Protein AF-A0A842MN13-F1 (afdb_monomer_lite)

Structure (mmCIF, N/CA/C/O backbone):
data_AF-A0A842MN13-F1
#
_entry.id   AF-A0A842MN13-F1
#
loop_
_atom_site.group_PDB
_atom_site.id
_atom_site.type_symbol
_atom_site.label_atom_id
_atom_site.label_alt_id
_atom_site.label_comp_id
_atom_site.label_asym_id
_atom_site.label_entity_id
_atom_site.label_seq_id
_atom_site.pdbx_PDB_ins_code
_atom_site.Cartn_x
_atom_site.Cartn_y
_atom_site.Cartn_z
_atom_site.occupancy
_atom_site.B_iso_or_equiv
_atom_site.auth_seq_id
_atom_site.auth_comp_id
_atom_site.auth_asym_id
_atom_site.auth_atom_id
_atom_site.pdbx_PDB_model_num
ATOM 1 N N . MET A 1 1 ? -6.705 0.438 -6.576 1.00 60.72 1 MET A N 1
ATOM 2 C CA . MET A 1 1 ? -5.670 1.483 -6.758 1.00 60.72 1 MET A CA 1
ATOM 3 C C . MET A 1 1 ? -6.052 2.445 -7.883 1.00 60.72 1 MET A C 1
ATOM 5 O O . MET A 1 1 ? -5.456 2.412 -8.952 1.00 60.72 1 MET A O 1
ATOM 9 N N . LEU A 1 2 ? -7.057 3.304 -7.680 1.00 63.28 2 LEU A N 1
ATOM 10 C CA . LEU A 1 2 ? -7.390 4.352 -8.667 1.00 63.28 2 LEU A CA 1
ATOM 11 C C . LEU A 1 2 ? -6.372 5.509 -8.671 1.00 63.28 2 LEU A C 1
ATOM 13 O O . LEU A 1 2 ? -6.339 6.299 -9.601 1.00 63.28 2 LEU A O 1
ATOM 17 N N . ILE A 1 3 ? -5.502 5.545 -7.663 1.00 77.06 3 ILE A N 1
ATOM 18 C CA . ILE A 1 3 ? -4.584 6.641 -7.345 1.00 77.06 3 ILE A CA 1
ATOM 19 C C . ILE A 1 3 ? -3.428 6.772 -8.357 1.00 77.06 3 ILE A C 1
ATOM 21 O O . ILE A 1 3 ? -2.879 7.851 -8.517 1.00 77.06 3 ILE A O 1
ATOM 25 N N . LEU A 1 4 ? -3.055 5.684 -9.046 1.00 80.62 4 LEU A N 1
ATOM 26 C CA . LEU A 1 4 ? -1.892 5.630 -9.952 1.00 80.62 4 LEU A CA 1
ATOM 27 C C . LEU A 1 4 ? -2.262 5.688 -11.444 1.00 80.62 4 LEU A C 1
ATOM 29 O O . LEU A 1 4 ? -1.436 5.372 -12.301 1.00 80.62 4 LEU A O 1
ATOM 33 N N . GLY A 1 5 ? -3.513 6.032 -11.767 1.00 85.69 5 GLY A N 1
ATOM 34 C CA . GLY A 1 5 ? -4.039 5.867 -13.123 1.00 85.69 5 GLY A CA 1
ATOM 35 C C . GLY A 1 5 ? -3.970 4.406 -13.591 1.00 85.69 5 GLY A C 1
ATOM 36 O O . GLY A 1 5 ? -3.801 3.485 -12.789 1.00 85.69 5 GLY A O 1
ATOM 37 N N . GLU A 1 6 ? -4.141 4.173 -14.889 1.00 89.50 6 GLU A N 1
ATOM 38 C CA . GLU A 1 6 ? -4.058 2.827 -15.471 1.00 89.50 6 GLU A CA 1
ATOM 39 C C . GLU A 1 6 ? -2.605 2.366 -15.638 1.00 89.50 6 GLU A C 1
ATOM 41 O O . GLU A 1 6 ? -2.225 1.324 -15.109 1.00 89.50 6 GLU A O 1
ATOM 46 N N . SER A 1 7 ? -1.772 3.180 -16.295 1.00 89.12 7 SER A N 1
ATOM 47 C CA . SER A 1 7 ? -0.365 2.850 -16.560 1.00 89.12 7 SER A CA 1
ATOM 48 C C . SER A 1 7 ? 0.420 2.577 -15.272 1.00 89.12 7 SER A C 1
ATOM 50 O O . SER A 1 7 ? 1.041 1.523 -15.136 1.00 89.12 7 SER A O 1
ATOM 52 N N . GLY A 1 8 ? 0.309 3.453 -14.267 1.00 88.12 8 GLY A N 1
ATOM 53 C CA . GLY A 1 8 ? 1.001 3.259 -12.991 1.00 88.12 8 GLY A CA 1
ATOM 54 C C . GLY A 1 8 ? 0.523 2.015 -12.240 1.00 88.12 8 GLY A C 1
ATOM 55 O O . GLY A 1 8 ? 1.322 1.315 -11.622 1.00 88.12 8 GLY A O 1
ATOM 56 N N . ARG A 1 9 ? -0.767 1.674 -12.342 1.00 89.44 9 ARG A N 1
ATOM 57 C CA . ARG A 1 9 ? -1.300 0.437 -11.762 1.00 89.44 9 ARG A CA 1
ATOM 58 C C . ARG A 1 9 ? -0.742 -0.804 -12.464 1.00 89.44 9 ARG A C 1
ATOM 60 O O . ARG A 1 9 ? -0.376 -1.759 -11.784 1.00 89.44 9 ARG A O 1
ATOM 67 N N . ASN A 1 10 ? -0.647 -0.778 -13.792 1.00 90.88 10 ASN A N 1
ATOM 68 C CA . ASN A 1 10 ? -0.097 -1.885 -14.572 1.00 90.88 10 ASN A CA 1
ATOM 69 C C . ASN A 1 10 ? 1.383 -2.118 -14.250 1.00 90.88 10 ASN A C 1
ATOM 71 O O . ASN A 1 10 ? 1.782 -3.266 -14.084 1.00 90.88 10 ASN A O 1
ATOM 75 N N . VAL A 1 11 ? 2.172 -1.054 -14.068 1.00 91.69 11 VAL A N 1
ATOM 76 C CA . VAL A 1 11 ? 3.579 -1.159 -13.639 1.00 91.69 11 VAL A CA 1
ATOM 77 C C . VAL A 1 11 ? 3.696 -1.834 -12.271 1.00 91.69 11 VAL A C 1
ATOM 79 O O . VAL A 1 11 ? 4.503 -2.748 -12.105 1.00 91.69 11 VAL A O 1
ATOM 82 N N . VAL A 1 12 ? 2.862 -1.445 -11.301 1.00 92.00 12 VAL A N 1
ATOM 83 C CA . VAL A 1 12 ? 2.857 -2.072 -9.968 1.00 92.00 12 VAL A CA 1
ATOM 84 C C . VAL A 1 12 ? 2.483 -3.553 -10.054 1.00 92.00 12 VAL A C 1
ATOM 86 O O . VAL A 1 12 ? 3.181 -4.389 -9.487 1.00 92.00 12 VAL A O 1
ATOM 89 N N . TYR A 1 13 ? 1.422 -3.904 -10.787 1.00 91.75 13 TYR A N 1
ATOM 90 C CA . TYR A 1 13 ? 1.018 -5.305 -10.949 1.00 91.75 13 TYR A CA 1
ATOM 91 C C . TYR A 1 13 ? 2.071 -6.140 -11.676 1.00 91.75 13 TYR A C 1
ATOM 93 O O . TYR A 1 13 ? 2.355 -7.259 -11.254 1.00 91.75 13 TYR A O 1
ATOM 101 N N . TYR A 1 14 ? 2.696 -5.585 -12.714 1.00 92.69 14 TYR A N 1
ATOM 102 C CA . TYR A 1 14 ? 3.784 -6.241 -13.426 1.00 92.69 14 TYR A CA 1
ATOM 103 C C . TYR A 1 14 ? 4.959 -6.543 -12.488 1.00 92.69 14 TYR A C 1
ATOM 105 O O . TYR A 1 14 ? 5.430 -7.679 -12.451 1.00 92.69 14 TYR A O 1
ATOM 113 N N . HIS A 1 15 ? 5.394 -5.566 -11.686 1.00 92.62 15 HIS A N 1
ATOM 114 C CA . HIS A 1 15 ? 6.483 -5.766 -10.729 1.00 92.62 15 HIS A CA 1
ATOM 115 C C . HIS A 1 15 ? 6.124 -6.745 -9.613 1.00 92.62 15 HIS A C 1
ATOM 117 O O . HIS A 1 15 ? 6.954 -7.577 -9.259 1.00 92.62 15 HIS A O 1
ATOM 123 N N . LEU A 1 16 ? 4.905 -6.698 -9.073 1.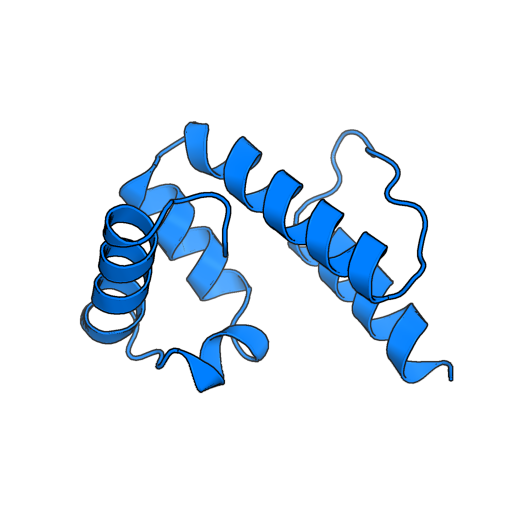00 92.81 16 LEU A N 1
ATOM 124 C CA . LEU A 1 16 ? 4.455 -7.672 -8.073 1.00 92.81 16 LEU A CA 1
ATOM 125 C C . LEU A 1 16 ? 4.514 -9.098 -8.614 1.00 92.81 16 LEU A C 1
ATOM 127 O O . LEU A 1 16 ? 5.081 -9.981 -7.971 1.00 92.81 16 LEU A O 1
ATOM 131 N N . GLN A 1 17 ? 4.022 -9.300 -9.833 1.00 93.75 17 GLN A N 1
ATOM 132 C CA . GLN A 1 17 ? 4.014 -10.613 -10.456 1.00 93.75 17 GLN A CA 1
ATOM 133 C C . GLN A 1 17 ? 5.431 -11.110 -10.768 1.00 93.75 17 GLN A C 1
ATOM 135 O O . GLN A 1 17 ? 5.763 -12.244 -10.437 1.00 93.75 17 GLN A O 1
ATOM 140 N N . HIS A 1 18 ? 6.280 -10.278 -11.376 1.00 92.88 18 HIS A N 1
ATOM 141 C CA . HIS A 1 18 ? 7.578 -10.726 -11.898 1.00 92.88 18 HIS A CA 1
ATOM 142 C C . HIS A 1 18 ? 8.713 -10.659 -10.874 1.00 92.88 18 HIS A C 1
ATOM 144 O O . HIS A 1 18 ? 9.662 -11.430 -10.968 1.00 92.88 18 HIS A O 1
ATOM 150 N N . SER A 1 19 ? 8.649 -9.742 -9.906 1.00 90.12 19 SER A N 1
ATOM 151 C CA . SER A 1 19 ? 9.699 -9.570 -8.893 1.00 90.12 19 SER A CA 1
ATOM 152 C C . SER A 1 19 ? 9.363 -10.232 -7.557 1.00 90.12 19 SER A C 1
ATOM 154 O O . SER A 1 19 ? 10.278 -10.525 -6.792 1.00 90.12 19 SER A O 1
ATOM 156 N N . TYR A 1 20 ? 8.079 -10.468 -7.265 1.00 88.81 20 TYR A N 1
ATOM 157 C CA . TYR A 1 20 ? 7.634 -11.035 -5.985 1.00 88.81 20 TYR A CA 1
ATOM 158 C C . TYR A 1 20 ? 6.783 -12.301 -6.139 1.00 88.81 20 TYR A C 1
ATOM 160 O O . TYR A 1 20 ? 6.468 -12.926 -5.134 1.00 88.81 20 TYR A O 1
ATOM 168 N N . GLY A 1 21 ? 6.416 -12.694 -7.365 1.00 92.25 21 GLY A N 1
ATOM 169 C CA . GLY A 1 21 ? 5.568 -13.865 -7.611 1.00 92.25 21 GLY A CA 1
ATOM 170 C C . GLY A 1 21 ? 4.108 -13.684 -7.183 1.00 92.25 21 GLY A C 1
ATOM 171 O O . GLY A 1 21 ? 3.374 -14.665 -7.121 1.00 92.25 21 GLY A O 1
ATOM 172 N N . ILE A 1 22 ? 3.679 -12.453 -6.888 1.00 92.62 22 ILE A N 1
ATOM 173 C CA . ILE A 1 22 ? 2.357 -12.161 -6.324 1.00 92.62 22 ILE A CA 1
ATOM 174 C C . ILE A 1 22 ? 1.413 -11.733 -7.437 1.00 92.62 22 ILE A C 1
ATOM 176 O O . ILE A 1 22 ? 1.658 -10.742 -8.133 1.00 92.62 22 ILE A O 1
ATOM 180 N N . LYS A 1 23 ? 0.309 -12.467 -7.598 1.00 90.00 23 LYS A N 1
ATOM 181 C CA . LYS A 1 23 ? -0.753 -12.085 -8.529 1.00 90.00 23 LYS A CA 1
ATOM 182 C C . LYS A 1 23 ? -1.626 -11.008 -7.908 1.00 90.00 23 LYS A C 1
ATOM 184 O O . LYS A 1 23 ? -1.671 -10.831 -6.698 1.00 90.00 23 LYS A O 1
ATOM 189 N N . LYS A 1 24 ? -2.362 -10.301 -8.763 1.00 82.62 24 LYS A N 1
ATOM 190 C CA . LYS A 1 24 ? -3.259 -9.213 -8.359 1.00 82.62 24 LYS A CA 1
ATOM 191 C C . LYS A 1 24 ? -4.258 -9.624 -7.271 1.00 82.62 24 LYS A C 1
ATOM 193 O O . LYS A 1 24 ? -4.532 -8.815 -6.387 1.00 82.62 24 LYS A O 1
ATOM 198 N N . ASP A 1 25 ? -4.792 -10.834 -7.363 1.00 85.50 25 ASP A N 1
ATOM 199 C CA . ASP A 1 25 ? -5.805 -11.337 -6.433 1.00 85.50 25 ASP A CA 1
ATOM 200 C C . ASP A 1 25 ? -5.199 -11.708 -5.067 1.00 85.50 25 ASP A C 1
ATOM 202 O O . ASP A 1 25 ? -5.854 -11.522 -4.048 1.00 85.50 25 ASP A O 1
ATOM 206 N N . ASP A 1 26 ? -3.911 -12.066 -5.036 1.00 87.62 26 ASP A N 1
ATOM 207 C CA . ASP A 1 26 ? -3.171 -12.454 -3.825 1.00 87.62 26 ASP A CA 1
ATOM 208 C C . ASP A 1 26 ? -2.552 -11.243 -3.091 1.00 87.62 26 ASP A C 1
ATOM 210 O O . ASP A 1 26 ? -1.919 -11.376 -2.045 1.00 87.62 26 ASP A O 1
ATOM 214 N N . ILE A 1 27 ? -2.700 -10.022 -3.626 1.00 86.12 27 ILE A N 1
ATOM 215 C CA . ILE A 1 27 ? -2.111 -8.806 -3.031 1.00 86.12 27 ILE A CA 1
ATOM 216 C C . ILE A 1 27 ? -2.623 -8.578 -1.603 1.00 86.12 27 ILE A C 1
ATOM 218 O O . ILE A 1 27 ? -1.880 -8.076 -0.759 1.00 86.12 27 ILE A O 1
ATOM 222 N N . LEU A 1 28 ? -3.890 -8.911 -1.339 1.00 8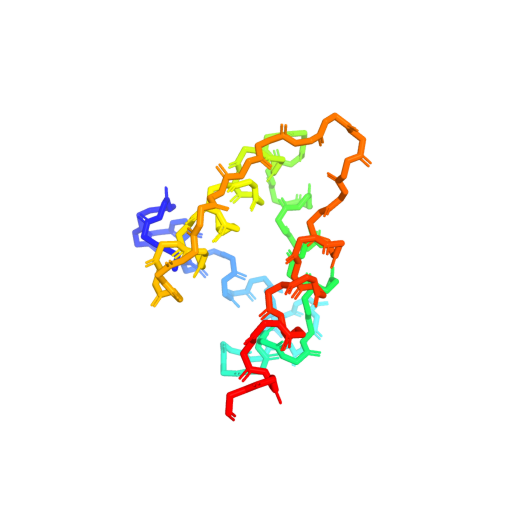0.50 28 LEU A N 1
ATOM 223 C CA . LEU A 1 28 ? -4.505 -8.716 -0.025 1.00 80.50 28 LEU A CA 1
ATOM 224 C C . LEU A 1 28 ? -3.896 -9.629 1.048 1.00 80.50 28 LEU A C 1
ATOM 226 O O . LEU A 1 28 ? -3.849 -9.228 2.211 1.00 80.50 28 LEU A O 1
ATOM 230 N N . ASP A 1 29 ? -3.375 -10.790 0.649 1.00 86.31 29 ASP A N 1
ATOM 231 C CA . ASP A 1 29 ? -2.711 -11.749 1.535 1.00 86.31 29 ASP A CA 1
ATOM 232 C C . ASP A 1 29 ? -1.238 -11.392 1.787 1.00 86.31 29 ASP A C 1
ATOM 234 O O . ASP A 1 29 ? -0.621 -11.884 2.733 1.00 86.31 29 ASP A O 1
ATOM 238 N N . HIS A 1 30 ? -0.673 -10.494 0.972 1.00 88.88 30 HIS A N 1
ATOM 239 C CA . HIS A 1 30 ? 0.737 -10.099 1.017 1.00 88.88 30 HIS A CA 1
ATOM 240 C C . HIS A 1 30 ? 0.946 -8.568 1.047 1.00 88.88 30 HIS A C 1
ATOM 242 O O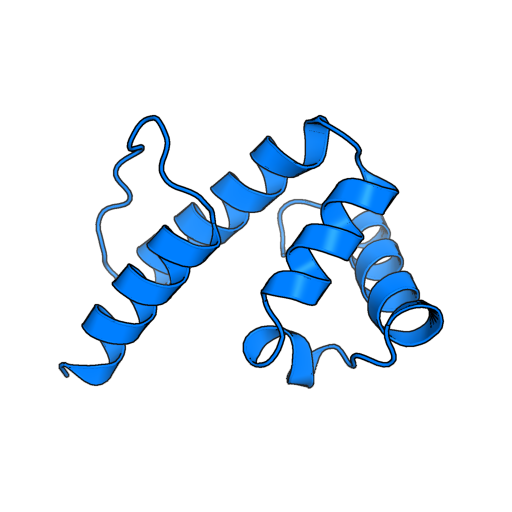 . HIS A 1 30 ? 1.635 -8.003 0.182 1.00 88.88 30 HIS A O 1
ATOM 248 N N . PRO A 1 31 ? 0.391 -7.857 2.046 1.00 88.25 31 PRO A N 1
ATOM 249 C CA . PRO A 1 31 ? 0.481 -6.399 2.137 1.00 88.25 31 PRO A CA 1
ATOM 250 C C . PRO A 1 31 ? 1.923 -5.876 2.268 1.00 88.25 31 PRO A C 1
ATOM 252 O O . PRO A 1 31 ? 2.239 -4.807 1.744 1.00 88.25 31 PRO A O 1
ATOM 255 N N . GLU A 1 32 ? 2.836 -6.625 2.889 1.00 90.56 32 GLU A N 1
ATOM 256 C CA . GLU A 1 32 ? 4.246 -6.242 3.029 1.00 90.56 32 GLU A CA 1
ATOM 257 C C . GLU A 1 32 ? 4.962 -6.212 1.680 1.00 90.56 32 GLU A C 1
ATOM 259 O O . GLU A 1 32 ? 5.770 -5.318 1.405 1.00 90.56 32 GLU A O 1
ATOM 264 N N . ALA A 1 33 ? 4.657 -7.181 0.816 1.00 91.06 33 ALA A N 1
ATOM 265 C CA . ALA A 1 33 ? 5.225 -7.237 -0.519 1.00 91.06 33 ALA A CA 1
ATOM 266 C C . ALA A 1 33 ? 4.699 -6.094 -1.391 1.00 91.06 33 ALA A C 1
ATOM 268 O O . ALA A 1 33 ? 5.469 -5.505 -2.153 1.00 91.06 33 ALA A O 1
ATOM 269 N N . LEU A 1 34 ? 3.431 -5.708 -1.210 1.00 90.69 34 LEU A N 1
ATOM 270 C CA . LEU A 1 34 ? 2.889 -4.509 -1.835 1.00 90.69 34 LEU A CA 1
ATOM 271 C C . LEU A 1 34 ? 3.653 -3.250 -1.411 1.00 90.69 34 LEU A C 1
ATOM 273 O O . LEU A 1 34 ? 4.100 -2.499 -2.277 1.00 90.69 34 LEU A O 1
ATOM 277 N N . MET A 1 35 ? 3.847 -3.024 -0.109 1.00 91.38 35 MET A N 1
ATOM 278 C CA . MET A 1 35 ? 4.612 -1.865 0.374 1.00 91.38 35 MET A CA 1
ATOM 279 C C . MET A 1 35 ? 6.036 -1.861 -0.186 1.00 91.38 35 MET A C 1
ATOM 281 O O . MET A 1 35 ? 6.525 -0.837 -0.661 1.00 91.38 35 MET A O 1
ATOM 285 N N . LYS A 1 36 ? 6.708 -3.018 -0.171 1.00 92.25 36 LYS A N 1
ATOM 286 C CA . LYS A 1 36 ? 8.071 -3.145 -0.697 1.00 92.25 36 LYS A CA 1
ATOM 287 C C . LYS A 1 36 ? 8.122 -2.842 -2.196 1.00 92.25 36 LYS A C 1
ATOM 289 O O . LYS A 1 36 ? 9.028 -2.144 -2.637 1.00 92.25 36 LYS A O 1
ATOM 294 N N . CYS A 1 37 ? 7.141 -3.310 -2.965 1.00 93.19 37 CYS A N 1
ATOM 295 C CA . CYS A 1 37 ? 7.021 -2.998 -4.386 1.00 93.19 37 CYS A CA 1
ATOM 296 C C . CYS A 1 37 ? 6.812 -1.493 -4.622 1.00 93.19 37 CYS A C 1
ATOM 298 O O . CYS A 1 37 ? 7.539 -0.893 -5.414 1.00 93.19 37 CYS A O 1
ATOM 300 N N . LEU A 1 38 ? 5.889 -0.859 -3.891 1.00 92.94 38 LEU A N 1
ATOM 301 C CA . LEU A 1 38 ? 5.635 0.579 -4.004 1.00 92.94 38 LEU A CA 1
ATOM 302 C C . LEU A 1 38 ? 6.883 1.403 -3.671 1.00 92.94 38 LEU A C 1
ATOM 304 O O . LEU A 1 38 ? 7.229 2.312 -4.420 1.00 92.94 38 LEU A O 1
ATOM 308 N N . ARG A 1 39 ? 7.598 1.062 -2.595 1.00 93.50 39 ARG A N 1
ATOM 309 C CA . ARG A 1 39 ? 8.849 1.736 -2.202 1.00 93.50 39 ARG A CA 1
ATOM 310 C C . ARG A 1 39 ? 9.966 1.540 -3.218 1.00 93.50 39 ARG A C 1
ATOM 312 O O . ARG A 1 39 ? 10.736 2.465 -3.443 1.00 93.50 39 ARG A O 1
ATOM 319 N N . ASN A 1 40 ? 10.030 0.381 -3.864 1.00 93.25 40 ASN A N 1
ATOM 320 C CA . ASN A 1 40 ? 11.012 0.132 -4.915 1.00 93.25 40 ASN A CA 1
ATOM 321 C C . ASN A 1 40 ? 10.741 0.956 -6.181 1.00 93.25 40 ASN A C 1
ATOM 323 O O . ASN A 1 40 ? 11.686 1.419 -6.809 1.00 93.25 40 ASN A O 1
ATOM 327 N N . ILE A 1 41 ? 9.472 1.154 -6.549 1.00 92.25 41 ILE A N 1
ATOM 328 C CA . ILE A 1 41 ? 9.098 1.911 -7.755 1.00 92.25 41 ILE A CA 1
ATOM 329 C C . ILE A 1 41 ? 9.133 3.423 -7.500 1.00 92.25 41 ILE A C 1
ATOM 331 O O . ILE A 1 41 ? 9.640 4.182 -8.320 1.00 92.25 41 ILE A O 1
ATOM 335 N N . PHE A 1 42 ? 8.577 3.871 -6.374 1.00 90.88 42 PHE A N 1
ATOM 336 C CA . PHE A 1 42 ? 8.304 5.287 -6.104 1.00 90.88 42 PHE A CA 1
ATOM 337 C C . PHE A 1 42 ? 9.226 5.904 -5.044 1.00 90.88 42 PHE A C 1
ATOM 339 O O . PHE A 1 42 ? 9.101 7.092 -4.738 1.00 90.88 42 PHE A O 1
ATOM 346 N N . GLY A 1 43 ? 10.140 5.125 -4.457 1.00 92.88 43 GLY A N 1
ATOM 347 C CA . GLY A 1 43 ? 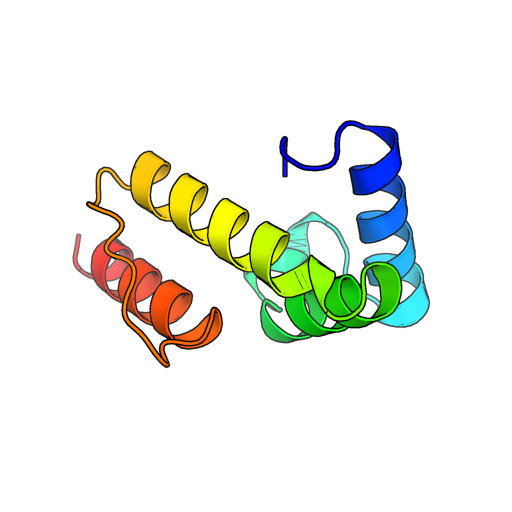11.041 5.596 -3.407 1.00 92.88 43 GLY A CA 1
ATOM 348 C C . GLY A 1 43 ? 10.279 6.164 -2.207 1.00 92.88 43 GLY A C 1
ATOM 349 O O . GLY A 1 43 ? 9.292 5.592 -1.741 1.00 92.88 43 GLY A O 1
ATOM 350 N N . SER A 1 44 ? 10.710 7.330 -1.723 1.00 89.88 44 SER A N 1
ATOM 351 C CA . SER A 1 44 ? 10.053 8.050 -0.622 1.00 89.88 44 SER A CA 1
ATOM 352 C C . SER A 1 44 ? 8.617 8.484 -0.945 1.00 89.88 44 SER A C 1
ATOM 354 O O . SER A 1 44 ? 7.793 8.589 -0.037 1.00 89.88 44 SER A O 1
ATOM 356 N N . GLY A 1 45 ? 8.280 8.665 -2.227 1.00 89.06 45 GLY A N 1
ATOM 357 C CA . GLY A 1 45 ? 6.926 8.998 -2.677 1.00 89.06 45 GLY A CA 1
ATOM 358 C C . GLY A 1 45 ? 5.900 7.888 -2.424 1.00 89.06 45 GLY A C 1
ATOM 359 O O . GLY A 1 45 ? 4.699 8.158 -2.385 1.00 89.06 45 GLY A O 1
ATOM 360 N N . ALA A 1 46 ? 6.354 6.654 -2.177 1.00 91.62 46 ALA A N 1
ATOM 361 C CA . ALA A 1 46 ? 5.488 5.525 -1.853 1.00 91.62 46 ALA A CA 1
ATOM 362 C C . ALA A 1 46 ? 4.612 5.775 -0.619 1.00 91.62 46 ALA A C 1
ATOM 364 O O . ALA A 1 46 ? 3.480 5.306 -0.587 1.00 91.62 46 ALA A O 1
ATOM 365 N N . VAL A 1 47 ? 5.082 6.569 0.351 1.00 89.00 47 VAL A N 1
ATOM 366 C CA . VAL A 1 47 ? 4.330 6.888 1.578 1.00 89.00 47 VAL A CA 1
ATOM 367 C C . VAL A 1 47 ? 2.994 7.568 1.266 1.00 89.00 47 VAL A C 1
ATOM 369 O O . VAL A 1 47 ? 1.972 7.246 1.869 1.00 89.00 47 VAL A O 1
ATOM 372 N N . VAL A 1 48 ? 2.962 8.463 0.274 1.00 89.12 48 VAL A N 1
ATOM 373 C CA . VAL A 1 48 ? 1.724 9.147 -0.137 1.00 89.12 48 VAL A CA 1
ATOM 374 C C . VAL A 1 48 ? 0.733 8.152 -0.747 1.00 89.12 48 VAL A C 1
ATOM 376 O O . VAL A 1 48 ? -0.476 8.237 -0.511 1.00 89.12 48 VAL A O 1
ATOM 379 N N . ILE A 1 49 ? 1.242 7.177 -1.504 1.00 91.00 49 ILE A N 1
ATOM 380 C CA . ILE A 1 49 ? 0.440 6.121 -2.128 1.00 91.00 49 ILE A CA 1
ATOM 381 C C . ILE A 1 49 ? -0.086 5.157 -1.057 1.00 91.00 49 ILE A C 1
ATOM 383 O O . ILE A 1 49 ? -1.279 4.860 -1.052 1.00 91.00 49 ILE A O 1
ATOM 387 N N . GLU A 1 50 ? 0.772 4.718 -0.132 1.00 90.25 50 GLU A N 1
ATOM 388 C CA . GLU A 1 50 ? 0.430 3.877 1.023 1.00 90.25 50 GLU A CA 1
ATOM 389 C C . GLU A 1 50 ? -0.711 4.519 1.838 1.00 90.25 50 GLU A C 1
ATOM 391 O O . GLU A 1 50 ? -1.764 3.902 2.019 1.00 90.25 50 GLU A O 1
ATOM 396 N N . ASN A 1 51 ? -0.569 5.791 2.226 1.00 89.06 51 ASN A N 1
ATOM 397 C CA . ASN A 1 51 ? -1.594 6.523 2.981 1.00 89.06 51 ASN A CA 1
ATOM 398 C C . ASN A 1 51 ? -2.908 6.664 2.202 1.00 89.06 51 ASN A C 1
ATOM 400 O O . ASN A 1 51 ? -3.996 6.497 2.757 1.00 89.06 51 ASN A O 1
ATOM 404 N N . SER A 1 52 ? -2.826 6.922 0.897 1.00 89.88 52 SER A N 1
ATOM 405 C CA . SER A 1 52 ? -4.006 7.022 0.036 1.00 89.88 52 SER A CA 1
ATOM 406 C C . SER A 1 52 ? -4.752 5.687 -0.084 1.00 89.88 52 SER A C 1
ATOM 408 O O . SER A 1 52 ? -5.983 5.672 -0.108 1.00 89.88 52 SER A O 1
ATOM 410 N N . ILE A 1 53 ? -4.036 4.556 -0.130 1.00 89.88 53 ILE A N 1
ATOM 411 C CA . ILE A 1 53 ? -4.642 3.216 -0.129 1.00 89.88 53 ILE A CA 1
ATOM 412 C C . ILE A 1 53 ? -5.404 2.978 1.178 1.00 89.88 53 ILE A C 1
ATOM 414 O O . ILE A 1 53 ? -6.563 2.567 1.123 1.00 89.88 53 ILE A O 1
ATOM 418 N N . ILE A 1 54 ? -4.795 3.279 2.331 1.00 90.75 54 ILE A N 1
ATOM 419 C CA . ILE A 1 54 ? -5.445 3.129 3.641 1.00 90.75 54 ILE A CA 1
ATOM 420 C C . ILE A 1 54 ? -6.686 4.014 3.749 1.00 90.75 54 ILE A C 1
ATOM 422 O O . ILE A 1 54 ? -7.743 3.539 4.156 1.00 90.75 54 ILE A O 1
ATOM 426 N N . LYS A 1 55 ? -6.599 5.279 3.329 1.00 90.44 55 LYS A N 1
ATOM 427 C CA . LYS A 1 55 ? -7.746 6.193 3.358 1.00 90.44 55 LYS A CA 1
ATOM 428 C C . LYS A 1 55 ? -8.932 5.638 2.566 1.00 90.44 55 LYS A C 1
ATOM 430 O O . LYS A 1 55 ? -10.055 5.643 3.061 1.00 90.44 55 LYS A O 1
ATOM 435 N N . ILE A 1 56 ? -8.683 5.118 1.362 1.00 89.56 56 ILE A N 1
ATOM 436 C CA . ILE A 1 56 ? -9.724 4.495 0.531 1.00 89.56 56 ILE A CA 1
ATOM 437 C C . ILE A 1 56 ? -10.276 3.226 1.194 1.00 89.56 56 ILE A C 1
ATOM 439 O O . ILE A 1 56 ? -11.478 2.981 1.121 1.00 89.56 56 ILE A O 1
ATOM 443 N N . LEU A 1 57 ? -9.425 2.413 1.828 1.00 88.81 57 LEU A N 1
ATOM 444 C CA . LEU A 1 57 ? -9.856 1.213 2.548 1.00 88.81 57 LEU A CA 1
ATOM 445 C C . LEU A 1 57 ? -10.824 1.567 3.685 1.00 88.81 57 LEU A C 1
ATOM 447 O O . LEU A 1 57 ? -11.914 1.009 3.749 1.00 88.81 57 LEU A O 1
ATOM 451 N N . TYR A 1 58 ? -10.459 2.534 4.527 1.00 91.50 58 TYR A N 1
ATOM 452 C CA . TYR A 1 58 ? -11.293 2.994 5.639 1.00 91.50 58 TYR A CA 1
ATOM 453 C C . TYR A 1 58 ? -12.626 3.563 5.149 1.00 91.50 58 TYR A C 1
ATOM 455 O O . TYR A 1 58 ? -13.674 3.173 5.653 1.00 91.50 58 TYR A O 1
ATOM 463 N N . GLN A 1 59 ? -12.604 4.388 4.096 1.00 90.12 59 GLN A N 1
ATOM 464 C CA . GLN A 1 59 ? -13.825 4.902 3.467 1.00 90.12 59 GLN A CA 1
ATOM 465 C C . GLN A 1 59 ? -14.753 3.782 2.983 1.00 90.12 59 GLN A C 1
ATOM 467 O O . GLN A 1 59 ? -15.960 3.854 3.192 1.00 90.12 59 GLN A O 1
ATOM 472 N N . LYS A 1 60 ? -14.205 2.732 2.358 1.00 88.62 60 LYS A N 1
ATOM 473 C CA . LYS A 1 60 ? -14.994 1.580 1.894 1.00 88.62 60 LYS A CA 1
ATOM 474 C C . LYS A 1 60 ? -15.601 0.764 3.031 1.00 88.62 60 LYS A C 1
ATOM 476 O O . LYS A 1 60 ? -16.643 0.154 2.833 1.00 88.62 60 LYS A O 1
ATOM 481 N N . LEU A 1 61 ? -14.950 0.756 4.187 1.00 88.94 61 LEU A N 1
ATOM 482 C CA . LEU A 1 61 ? -15.420 0.091 5.400 1.00 88.94 61 LEU A CA 1
ATOM 483 C C . LEU A 1 61 ? -16.342 0.988 6.246 1.00 88.94 61 LEU A C 1
ATOM 485 O O . LEU A 1 61 ? -16.782 0.566 7.308 1.00 88.94 61 LEU A O 1
ATOM 489 N N . GLY A 1 62 ? -16.628 2.222 5.809 1.00 89.94 62 GLY A N 1
ATOM 490 C CA . GLY A 1 62 ? -17.432 3.176 6.579 1.00 89.94 62 GLY A CA 1
ATOM 491 C C . GLY A 1 62 ? -16.738 3.693 7.844 1.00 89.94 62 GLY A C 1
ATOM 492 O O . GLY A 1 62 ? -17.404 4.190 8.747 1.00 89.94 62 GLY A O 1
ATOM 493 N N . MET A 1 63 ? -15.411 3.575 7.921 1.00 89.00 63 MET A N 1
ATOM 494 C CA . MET A 1 63 ? -14.606 3.985 9.070 1.00 89.00 63 MET A CA 1
ATOM 495 C C . MET A 1 63 ? -13.956 5.351 8.850 1.00 89.00 63 MET A C 1
ATOM 497 O O . MET A 1 63 ? -13.575 5.715 7.734 1.00 89.00 63 MET A O 1
ATOM 501 N N . GLU A 1 64 ? -13.752 6.087 9.941 1.00 87.44 64 GLU A N 1
ATOM 502 C CA . GLU A 1 64 ? -13.001 7.338 9.918 1.00 87.44 64 GLU A CA 1
ATOM 503 C C . GLU A 1 64 ? -11.495 7.065 9.813 1.00 87.44 64 GLU A C 1
ATOM 505 O O . GLU A 1 64 ? -10.899 6.384 10.651 1.00 87.44 64 GLU A O 1
ATOM 510 N N . TYR A 1 65 ? -10.859 7.612 8.775 1.00 87.12 65 TYR A N 1
ATOM 511 C CA . TYR A 1 65 ? -9.404 7.613 8.666 1.00 87.12 65 TYR A CA 1
ATOM 512 C C . TYR A 1 65 ? -8.824 8.787 9.458 1.00 87.12 65 TYR A C 1
ATOM 514 O O . TYR A 1 65 ? -8.972 9.941 9.052 1.00 87.12 65 TYR A O 1
ATOM 522 N N . VAL A 1 66 ? -8.110 8.482 10.542 1.00 85.44 66 VAL A N 1
ATOM 523 C CA . VAL A 1 66 ? -7.353 9.466 11.325 1.00 85.44 66 VAL A CA 1
ATOM 524 C C . VAL A 1 66 ? -5.863 9.258 11.085 1.00 85.44 66 VAL A C 1
ATOM 526 O O . VAL A 1 66 ? -5.322 8.182 11.360 1.00 85.44 66 VAL A O 1
ATOM 529 N N . GLU A 1 67 ? -5.184 10.290 10.585 1.00 80.94 67 GLU A N 1
ATOM 530 C CA . GLU A 1 67 ? -3.729 10.277 10.443 1.00 80.94 67 GLU A CA 1
ATOM 531 C C . GLU A 1 67 ? -3.068 10.322 11.832 1.00 80.94 67 GLU A C 1
ATOM 533 O O . GLU A 1 67 ? -3.247 11.258 12.609 1.00 80.94 67 GLU A O 1
ATOM 538 N N . LYS A 1 68 ? -2.308 9.279 12.159 1.00 81.81 68 LYS A N 1
ATOM 539 C CA . LYS A 1 68 ? -1.609 9.071 13.424 1.00 81.81 68 LYS A CA 1
ATOM 540 C C . LYS A 1 68 ? -0.117 9.110 13.118 1.00 81.81 68 LYS A C 1
ATOM 542 O O . LYS A 1 68 ? 0.400 8.262 12.388 1.00 81.81 68 LYS A O 1
ATOM 547 N N . LYS A 1 69 ? 0.595 10.096 13.668 1.00 76.88 69 LYS A N 1
ATOM 548 C CA . LYS A 1 69 ? 2.052 10.192 13.495 1.00 76.88 69 LYS A CA 1
ATOM 549 C C . LYS A 1 69 ? 2.725 8.912 13.993 1.00 76.88 69 LYS A C 1
ATOM 551 O O . LYS A 1 69 ? 2.467 8.471 15.108 1.00 76.88 69 LYS A O 1
ATOM 556 N N . GLY A 1 70 ? 3.599 8.342 13.166 1.00 76.38 70 GLY A N 1
ATOM 557 C CA . GLY A 1 70 ? 4.332 7.115 13.486 1.00 76.38 70 GLY A CA 1
ATOM 558 C C . GLY A 1 70 ? 3.554 5.815 13.255 1.00 76.38 70 GLY A C 1
ATOM 559 O O . GLY A 1 70 ? 4.141 4.750 13.424 1.00 76.38 70 GLY A O 1
ATOM 560 N N . CYS A 1 71 ? 2.283 5.868 12.832 1.00 81.00 71 CYS A N 1
ATOM 561 C CA . CYS A 1 71 ? 1.572 4.665 12.407 1.00 81.00 71 CYS A CA 1
ATOM 562 C C . CYS A 1 71 ? 2.006 4.241 11.003 1.00 81.00 71 CYS A C 1
ATOM 564 O O . CYS A 1 71 ? 1.943 5.007 10.043 1.00 81.00 71 CYS A O 1
ATOM 566 N N . SER A 1 72 ? 2.428 2.988 10.889 1.00 86.44 72 SER A N 1
ATOM 567 C CA . SER A 1 72 ? 2.750 2.344 9.621 1.00 86.44 72 SER A CA 1
ATOM 568 C C . SER A 1 72 ? 1.491 1.866 8.897 1.00 86.44 72 SER A C 1
ATOM 570 O O . SER A 1 72 ? 0.455 1.604 9.510 1.00 86.44 72 SER A O 1
ATOM 572 N N . PHE A 1 73 ? 1.608 1.672 7.583 1.00 87.31 73 PHE A N 1
ATOM 573 C CA . PHE A 1 73 ? 0.565 1.066 6.752 1.00 87.31 73 PHE A CA 1
ATOM 574 C C . PHE A 1 73 ? 0.050 -0.266 7.328 1.00 87.31 73 PHE A C 1
ATOM 576 O O . PHE A 1 73 ? -1.157 -0.488 7.366 1.00 87.31 73 PHE A O 1
ATOM 583 N N . MET A 1 74 ? 0.945 -1.116 7.848 1.00 88.44 74 MET A N 1
ATOM 584 C CA . MET A 1 74 ? 0.566 -2.395 8.460 1.00 88.44 74 MET A CA 1
ATOM 585 C C . MET A 1 74 ? -0.308 -2.213 9.702 1.00 88.44 74 MET A C 1
ATOM 587 O O . MET A 1 74 ? -1.285 -2.933 9.861 1.00 88.44 74 MET A O 1
ATOM 591 N N . GLN A 1 75 ? -0.017 -1.226 10.553 1.00 90.44 75 GLN A N 1
ATOM 592 C CA . GLN A 1 75 ? -0.840 -0.961 11.740 1.00 90.44 75 GLN A CA 1
ATOM 593 C C . GLN A 1 75 ? -2.257 -0.527 11.356 1.00 90.44 75 GLN A C 1
ATOM 595 O O . GLN A 1 75 ? -3.221 -1.022 11.931 1.00 90.44 75 GLN A O 1
ATOM 600 N N . TYR A 1 76 ? -2.393 0.331 10.344 1.00 90.94 76 TYR A N 1
ATOM 601 C CA . TYR A 1 76 ? -3.705 0.702 9.815 1.00 90.94 76 TYR A CA 1
ATOM 602 C C . TYR A 1 76 ? -4.454 -0.476 9.193 1.00 90.94 76 TYR A C 1
ATOM 604 O O . TYR A 1 76 ? -5.669 -0.586 9.337 1.00 90.94 76 TYR A O 1
ATOM 612 N N . LEU A 1 77 ? -3.746 -1.356 8.488 1.00 89.19 77 LEU A N 1
ATOM 613 C CA . LEU A 1 77 ? -4.360 -2.535 7.894 1.00 89.19 77 LEU A CA 1
ATOM 614 C C . LEU A 1 77 ? -4.867 -3.502 8.971 1.00 89.19 77 LEU A C 1
ATOM 616 O O . LEU A 1 77 ? -5.970 -4.022 8.845 1.00 89.19 77 LEU A O 1
ATOM 620 N N . GLU A 1 78 ? -4.097 -3.714 10.037 1.00 89.25 78 GLU A N 1
ATOM 621 C CA . GLU A 1 78 ? -4.508 -4.547 11.170 1.00 89.25 78 GLU A CA 1
ATOM 622 C C . GLU A 1 78 ? -5.699 -3.947 11.929 1.00 89.25 78 GLU A C 1
ATOM 624 O O . GLU A 1 78 ? -6.638 -4.672 12.259 1.00 89.25 78 GLU A O 1
ATOM 629 N N . ASP A 1 79 ? -5.714 -2.629 12.152 1.00 89.44 79 ASP A N 1
ATOM 630 C CA . ASP A 1 79 ? -6.871 -1.924 12.719 1.00 89.44 79 ASP A CA 1
ATOM 631 C C . ASP A 1 79 ? -8.122 -2.131 11.841 1.00 89.44 79 ASP A C 1
ATOM 633 O O . ASP A 1 79 ? -9.195 -2.464 12.349 1.00 89.44 79 ASP A O 1
ATOM 637 N N . ALA A 1 80 ? -7.976 -2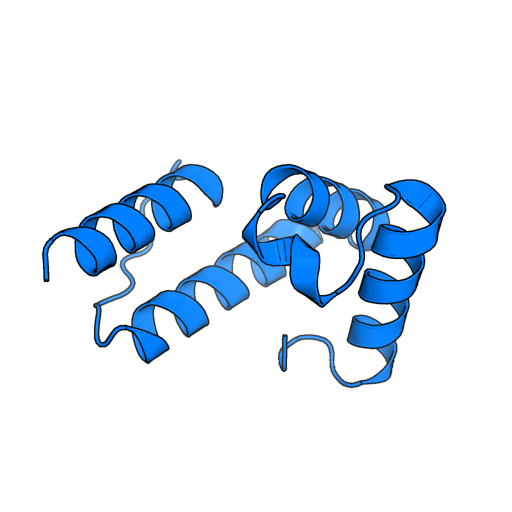.017 10.516 1.00 88.25 80 ALA A N 1
ATOM 638 C CA . ALA A 1 80 ? -9.070 -2.236 9.573 1.00 88.25 80 ALA A CA 1
ATOM 639 C C . ALA A 1 80 ? -9.566 -3.692 9.552 1.00 88.25 80 ALA A C 1
ATOM 641 O O . ALA A 1 80 ? -10.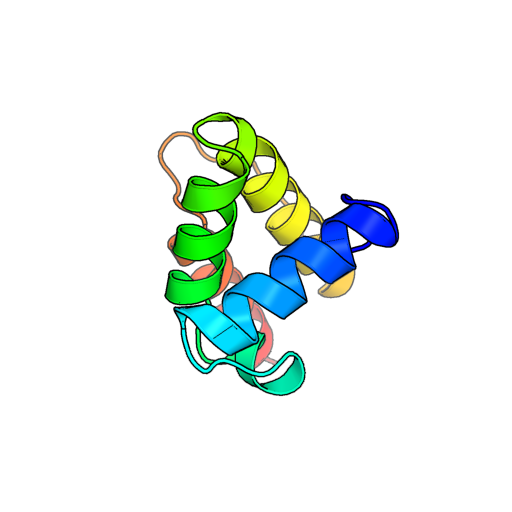774 -3.928 9.539 1.00 88.25 80 ALA A O 1
ATOM 642 N N . LYS A 1 81 ? -8.656 -4.675 9.587 1.00 87.69 81 LYS A N 1
ATOM 643 C CA . LYS A 1 81 ? -9.006 -6.104 9.661 1.00 87.69 81 LYS A CA 1
ATOM 644 C C . LYS A 1 81 ? -9.771 -6.432 10.939 1.00 87.69 81 LYS A C 1
ATOM 646 O O . LYS A 1 81 ? -10.765 -7.147 10.885 1.00 87.69 81 LYS A O 1
ATOM 651 N N . LYS A 1 82 ? -9.334 -5.900 12.086 1.00 87.25 82 LYS A N 1
ATOM 652 C CA . LYS A 1 82 ? -10.022 -6.097 13.373 1.00 87.25 82 LYS A CA 1
ATOM 653 C C . LYS A 1 82 ? -11.434 -5.529 13.350 1.00 87.25 82 LYS A C 1
ATOM 655 O O . LYS A 1 82 ? -12.350 -6.185 13.830 1.00 87.25 82 LYS A O 1
ATOM 660 N N . ALA A 1 83 ? -11.607 -4.340 12.780 1.00 82.75 83 ALA A N 1
ATOM 661 C CA . ALA A 1 83 ? -12.918 -3.721 12.655 1.00 82.75 83 ALA A CA 1
ATOM 662 C C . ALA A 1 83 ? -13.856 -4.502 11.720 1.00 82.75 83 ALA A C 1
ATOM 664 O O . ALA A 1 83 ? -15.049 -4.558 11.985 1.00 82.75 83 ALA A O 1
ATOM 665 N N . PHE A 1 84 ? -13.329 -5.136 10.665 1.00 78.56 84 PHE A N 1
ATOM 666 C CA . PHE A 1 84 ? -14.119 -5.972 9.757 1.00 78.56 84 PHE A CA 1
ATOM 667 C C . PHE A 1 84 ? -14.487 -7.339 10.361 1.00 78.56 84 PHE A C 1
ATOM 669 O O . PHE A 1 84 ? -15.622 -7.774 10.225 1.00 78.56 84 PHE A O 1
ATOM 676 N N . ASN A 1 85 ? -13.556 -8.001 11.059 1.00 73.50 85 ASN A N 1
ATOM 677 C CA . ASN A 1 85 ? -13.787 -9.316 11.679 1.00 73.50 85 ASN A CA 1
ATOM 678 C C . ASN A 1 85 ? -14.603 -9.255 12.985 1.00 73.50 85 ASN A C 1
ATOM 680 O O . ASN A 1 85 ? -14.952 -10.296 13.536 1.00 73.50 85 ASN A O 1
ATOM 684 N N . GLY A 1 86 ? -14.845 -8.055 13.520 1.00 57.47 86 GLY A N 1
ATOM 685 C CA . GLY A 1 86 ? -15.697 -7.823 14.689 1.00 57.47 86 GLY A CA 1
ATOM 686 C C . GLY A 1 86 ? -17.180 -7.617 14.358 1.00 57.47 86 GLY A C 1
ATOM 687 O O . GLY A 1 86 ? -17.924 -7.218 15.254 1.00 57.47 86 GLY A O 1
ATOM 688 N N . VAL A 1 87 ? -17.583 -7.841 13.099 1.00 46.25 87 VAL A N 1
ATOM 689 C CA . VAL A 1 87 ? -18.962 -7.745 12.586 1.00 46.25 87 VAL A CA 1
ATOM 690 C C . VAL A 1 87 ? -19.510 -9.132 12.278 1.00 46.25 87 VAL A C 1
ATOM 692 O O . VAL A 1 87 ? -18.763 -9.938 11.681 1.00 46.25 87 VAL A O 1
#

Secondary structure (DSSP, 8-state):
-GGGHHHHHHHHHHHHHHHH---GGGGGG-HHHHHHHHHHHHGGGHHHHHHHHHHHHHHHTT------TT--HHHHHHHHHHHHHT-

pLDDT: mean 86.96, std 7.95, range [46.25, 93.75]

Sequence (87 aa):
MLILGESGRNVVYYHLQHSYGIKKDDILDHPEALMKCLRNIFGSGAVVIENSIIKILYQKLGMEYVEKKGCSFMQYLEDAKKAFNGV

Foldseek 3Di:
DPVLPDVRVVQLQVCCCPVVVAHPVCCLVPVVSSLVSLCVVPPPCSVVVLLVVLCVLCVVVVHDDDDDPPDDSVNSSVVSVVSVVVD

Radius of gyration: 13.08 Å; chains: 1; bounding box: 30×24×31 Å